Protein AF-A0A0A0AJT0-F1 (afdb_monomer)

Structure (mmCIF, N/CA/C/O backbone):
data_AF-A0A0A0AJT0-F1
#
_entry.id   AF-A0A0A0AJT0-F1
#
loop_
_a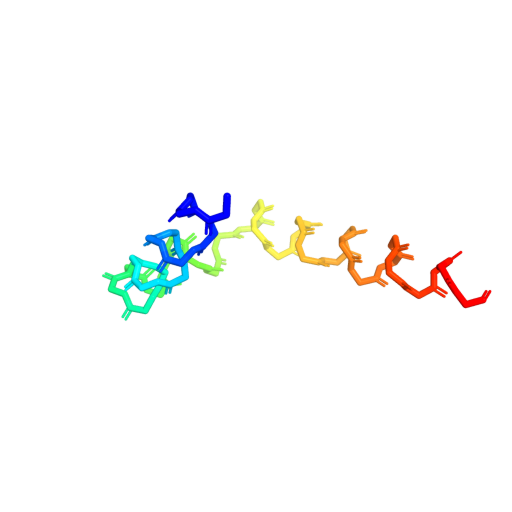tom_site.group_PDB
_atom_site.id
_atom_site.type_symbol
_atom_site.label_atom_id
_atom_site.label_alt_id
_atom_site.label_comp_id
_atom_site.label_asym_id
_atom_site.label_entity_id
_atom_site.label_seq_id
_atom_site.pdbx_PDB_ins_code
_atom_site.Cartn_x
_atom_site.Cartn_y
_atom_site.Cartn_z
_atom_site.occupancy
_atom_site.B_iso_or_equiv
_atom_site.auth_seq_id
_atom_site.auth_comp_id
_atom_site.auth_asym_id
_atom_site.auth_atom_id
_atom_site.pdbx_PDB_model_num
ATOM 1 N N . LYS A 1 1 ? -1.977 -18.149 -9.336 1.00 58.16 1 LYS A N 1
ATOM 2 C CA . LYS A 1 1 ? -2.829 -17.022 -9.814 1.00 58.16 1 LYS A CA 1
ATOM 3 C C . LYS A 1 1 ? -4.151 -16.834 -9.032 1.00 58.16 1 LYS A C 1
ATOM 5 O O . LYS A 1 1 ? -4.777 -15.795 -9.176 1.00 58.16 1 LYS A O 1
ATOM 10 N N . PHE A 1 2 ? -4.558 -17.769 -8.155 1.00 58.75 2 PHE A N 1
ATOM 11 C CA . PHE A 1 2 ? -5.747 -17.631 -7.283 1.00 58.75 2 PHE A CA 1
ATOM 12 C C . PHE A 1 2 ? -5.548 -16.709 -6.063 1.00 58.75 2 PHE A C 1
ATOM 14 O O . PHE A 1 2 ? -6.503 -16.088 -5.597 1.00 58.75 2 PHE A O 1
ATOM 21 N N . PHE A 1 3 ? -4.312 -16.606 -5.563 1.00 58.59 3 PHE A N 1
ATOM 22 C CA . PHE A 1 3 ? -3.971 -15.803 -4.383 1.00 58.59 3 PHE A CA 1
ATOM 23 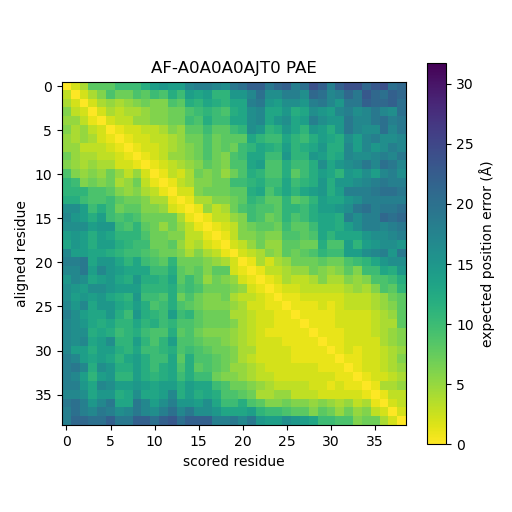C C . PHE A 1 3 ? -4.250 -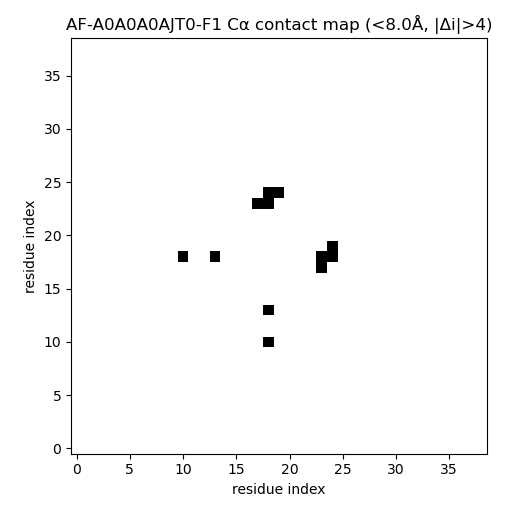14.311 -4.591 1.00 58.59 3 PHE A C 1
ATOM 25 O O . PHE A 1 3 ? -4.939 -13.697 -3.784 1.00 58.59 3 PHE A O 1
ATOM 32 N N . THR A 1 4 ? -3.818 -13.752 -5.721 1.00 65.19 4 THR A N 1
ATOM 33 C CA . THR A 1 4 ? -4.000 -12.331 -6.049 1.00 65.19 4 THR A CA 1
ATOM 34 C C . THR A 1 4 ? -5.480 -11.952 -6.134 1.00 65.19 4 THR A C 1
ATOM 36 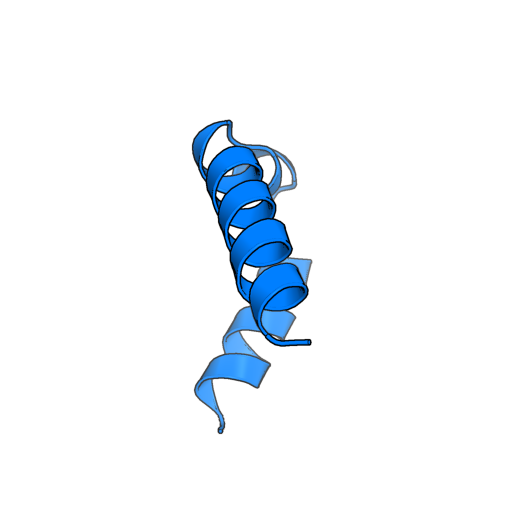O O . THR A 1 4 ? -5.891 -10.935 -5.592 1.00 65.19 4 THR A O 1
ATOM 39 N N . LEU A 1 5 ? -6.318 -12.807 -6.730 1.00 68.62 5 LEU A N 1
ATOM 40 C CA . LEU A 1 5 ? -7.751 -12.535 -6.876 1.00 68.62 5 LEU A CA 1
ATOM 41 C C . LEU A 1 5 ? -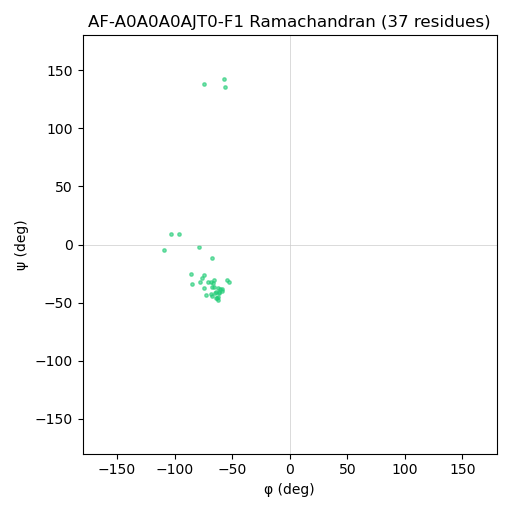8.519 -12.617 -5.552 1.00 68.62 5 LEU A C 1
ATOM 43 O O . LEU A 1 5 ? -9.502 -11.899 -5.386 1.00 68.62 5 LEU A O 1
ATOM 47 N N . ARG A 1 6 ? -8.101 -13.482 -4.616 1.00 68.25 6 ARG A N 1
ATOM 48 C CA . ARG A 1 6 ? -8.681 -13.529 -3.263 1.00 68.25 6 ARG A CA 1
ATOM 49 C C . ARG A 1 6 ? -8.251 -12.327 -2.437 1.00 68.25 6 ARG A C 1
ATOM 51 O O . ARG A 1 6 ? -9.105 -11.721 -1.803 1.00 68.25 6 ARG A O 1
ATOM 58 N N . VAL A 1 7 ? -6.972 -11.961 -2.497 1.00 68.12 7 VAL A N 1
ATOM 59 C CA . VAL A 1 7 ? -6.422 -10.804 -1.781 1.00 68.12 7 VAL A CA 1
ATOM 60 C C . VAL A 1 7 ? -7.083 -9.509 -2.256 1.00 68.12 7 VAL A C 1
ATOM 62 O O . VAL A 1 7 ? -7.568 -8.755 -1.425 1.00 68.12 7 VAL A O 1
ATOM 65 N N . VAL A 1 8 ? -7.241 -9.300 -3.568 1.00 68.50 8 VAL A N 1
ATOM 66 C CA . VAL A 1 8 ? -7.921 -8.112 -4.127 1.00 68.50 8 VAL A CA 1
ATOM 67 C C . VAL A 1 8 ? -9.406 -8.054 -3.741 1.00 68.50 8 VAL A C 1
ATOM 69 O O . VAL A 1 8 ? -9.922 -6.993 -3.387 1.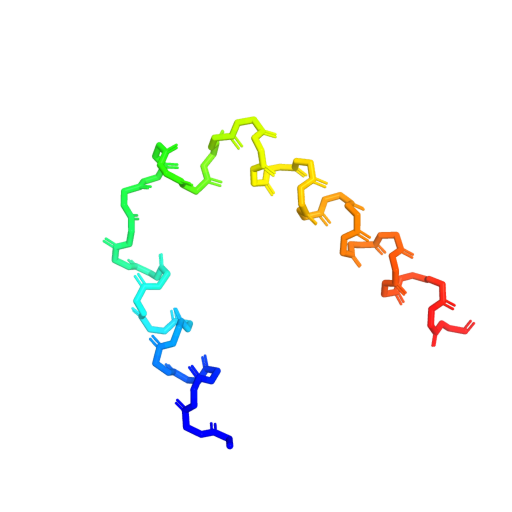00 68.50 8 VAL A O 1
ATOM 72 N N . ARG A 1 9 ? -10.115 -9.193 -3.751 1.00 71.44 9 ARG A N 1
ATOM 73 C CA . ARG A 1 9 ? -11.520 -9.244 -3.300 1.00 71.44 9 ARG A CA 1
ATOM 74 C C . ARG A 1 9 ? -11.667 -8.985 -1.801 1.00 71.44 9 ARG A C 1
ATOM 76 O O . ARG A 1 9 ? -12.679 -8.435 -1.384 1.00 71.44 9 ARG A O 1
ATOM 83 N N . HIS A 1 10 ? -10.683 -9.401 -1.006 1.00 69.62 10 HIS A N 1
ATOM 84 C CA . HIS A 1 10 ? -10.672 -9.181 0.437 1.00 69.62 10 HIS A CA 1
ATOM 85 C C . HIS A 1 10 ? -10.266 -7.747 0.788 1.00 69.62 10 HIS A C 1
ATOM 87 O O . HIS A 1 10 ? -10.817 -7.181 1.723 1.00 69.62 10 HIS A O 1
ATOM 93 N N . TRP A 1 11 ? -9.403 -7.123 -0.018 1.00 72.31 11 TRP A N 1
ATOM 94 C CA . TRP A 1 11 ? -9.006 -5.720 0.123 1.00 72.31 11 TRP A CA 1
ATOM 95 C C . TRP A 1 11 ? -10.192 -4.759 0.040 1.00 72.31 11 TRP A C 1
ATOM 97 O O . TRP A 1 11 ? -10.271 -3.816 0.816 1.00 72.31 11 TRP A O 1
ATOM 107 N N 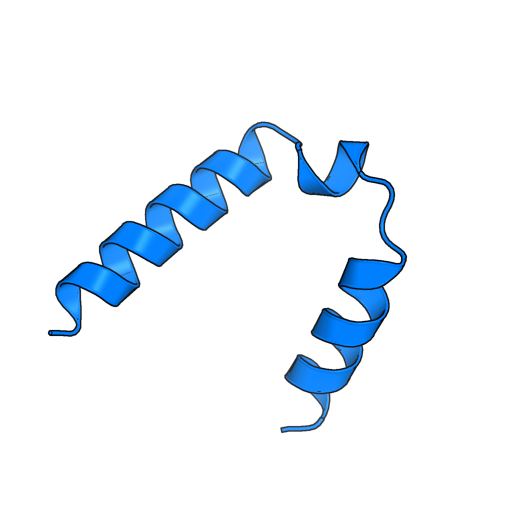. ASN A 1 12 ? -11.161 -5.050 -0.833 1.00 67.19 12 ASN A N 1
ATOM 108 C CA . ASN A 1 12 ? -12.411 -4.289 -0.946 1.00 67.19 12 ASN A CA 1
ATOM 109 C C . ASN A 1 12 ? -13.338 -4.430 0.280 1.00 67.19 12 ASN A C 1
ATOM 111 O O . ASN A 1 12 ? -14.319 -3.703 0.393 1.00 67.19 12 ASN A O 1
ATOM 115 N N . ARG A 1 13 ? -13.057 -5.380 1.183 1.00 77.12 13 ARG A N 1
ATOM 116 C CA . ARG A 1 13 ? -13.787 -5.606 2.441 1.00 77.12 13 ARG A CA 1
ATOM 117 C C . ARG A 1 13 ? -12.981 -5.224 3.683 1.00 77.12 13 ARG A C 1
ATOM 119 O O . ARG A 1 13 ? -13.520 -5.316 4.783 1.00 77.12 13 ARG A O 1
ATOM 126 N N . LEU A 1 14 ? -11.713 -4.838 3.532 1.00 71.31 14 LEU A N 1
ATOM 127 C CA . LEU A 1 14 ? -10.899 -4.425 4.667 1.00 71.31 14 LEU A CA 1
ATOM 128 C C . LEU A 1 14 ? -11.337 -3.030 5.134 1.00 71.31 14 LEU A C 1
ATOM 130 O O . LEU A 1 14 ? -11.593 -2.164 4.293 1.00 71.31 14 LEU A O 1
ATOM 134 N N . PRO A 1 15 ? -11.425 -2.796 6.456 1.00 67.75 15 PRO A N 1
ATOM 135 C CA . PRO A 1 15 ? -11.723 -1.478 6.991 1.00 67.75 15 PRO A CA 1
ATOM 136 C C . PRO A 1 15 ? -10.703 -0.478 6.461 1.00 67.75 15 PRO A C 1
ATOM 138 O O . PRO A 1 15 ? -9.502 -0.754 6.451 1.00 67.75 15 PRO A O 1
ATOM 141 N N . ARG A 1 16 ? -11.181 0.690 6.042 1.00 67.88 16 ARG A N 1
ATOM 142 C CA . ARG A 1 16 ? -10.351 1.749 5.467 1.00 67.88 16 ARG A CA 1
ATOM 143 C C . ARG A 1 16 ? -9.187 2.150 6.386 1.00 67.88 16 ARG A C 1
ATOM 145 O O . ARG A 1 16 ? -8.106 2.404 5.886 1.00 67.88 16 ARG A O 1
ATOM 152 N N . GLU A 1 17 ? -9.356 2.035 7.702 1.00 64.00 17 GLU A N 1
ATOM 153 C CA . GLU A 1 17 ? -8.305 2.203 8.721 1.00 64.00 17 GLU A CA 1
ATOM 154 C C . GLU A 1 17 ? -7.128 1.218 8.593 1.00 64.00 17 GLU A C 1
ATOM 156 O O . GLU A 1 17 ? -5.975 1.593 8.776 1.00 64.00 17 GLU A O 1
ATOM 161 N N . VAL A 1 18 ? -7.395 -0.041 8.230 1.00 62.84 18 VAL A N 1
ATOM 162 C CA . VAL A 1 18 ? -6.352 -1.056 7.983 1.00 62.84 18 VAL A CA 1
ATOM 163 C C . VAL A 1 18 ? -5.656 -0.792 6.642 1.00 62.84 18 VAL A C 1
ATOM 165 O O . VAL A 1 18 ? 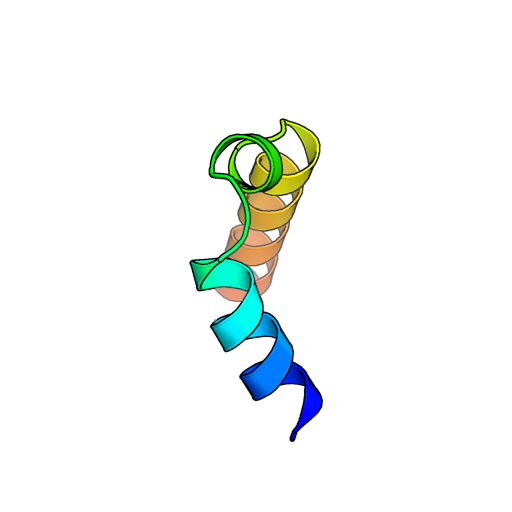-4.498 -1.159 6.450 1.00 62.84 18 VAL A O 1
ATOM 168 N N . VAL A 1 19 ? -6.361 -0.134 5.715 1.00 63.47 19 VAL A N 1
ATOM 169 C CA . VAL A 1 19 ? -5.864 0.251 4.387 1.00 63.47 19 VAL A CA 1
ATOM 170 C C . VAL A 1 19 ? -5.119 1.600 4.403 1.00 63.47 19 VAL A C 1
ATOM 172 O O . VAL A 1 19 ? -4.258 1.824 3.559 1.00 63.47 19 VAL A O 1
ATOM 175 N N . GLU A 1 20 ? -5.415 2.485 5.352 1.00 68.12 20 GLU A N 1
ATOM 176 C CA . GLU A 1 20 ? -4.794 3.810 5.534 1.00 68.12 20 GLU A CA 1
ATOM 177 C C . GLU A 1 20 ? -3.785 3.824 6.696 1.00 68.12 20 GLU A C 1
ATOM 179 O O . GLU A 1 20 ? -3.279 4.879 7.081 1.00 68.12 20 GLU A O 1
ATOM 184 N N . ALA A 1 21 ? -3.451 2.657 7.257 1.00 73.31 21 ALA A N 1
ATOM 185 C CA . ALA A 1 21 ? -2.416 2.558 8.274 1.00 73.31 21 ALA A CA 1
ATOM 186 C C . ALA A 1 21 ? -1.080 3.118 7.735 1.00 73.31 21 ALA A C 1
ATOM 188 O O . ALA A 1 21 ? -0.726 2.846 6.581 1.00 73.31 21 ALA A O 1
ATOM 189 N N . PRO A 1 22 ? -0.280 3.819 8.563 1.00 73.31 22 PRO A N 1
ATOM 190 C CA . PRO A 1 22 ? 0.989 4.416 8.137 1.00 73.31 22 PRO A CA 1
ATOM 191 C C . PRO A 1 22 ? 1.936 3.419 7.452 1.00 73.31 22 PRO A C 1
ATOM 193 O O . PRO A 1 22 ? 2.666 3.771 6.531 1.00 73.31 22 PRO A O 1
ATOM 196 N N . SER A 1 23 ? 1.895 2.148 7.862 1.00 76.50 23 SER A N 1
ATOM 197 C CA . SER A 1 23 ? 2.682 1.068 7.262 1.00 76.50 23 SER A CA 1
ATOM 198 C C . SER A 1 23 ? 2.254 0.717 5.834 1.00 76.50 23 SER A C 1
ATOM 200 O O . SER A 1 23 ? 3.102 0.332 5.030 1.00 76.50 23 SER A O 1
ATOM 202 N N . LEU A 1 24 ? 0.968 0.853 5.497 1.00 76.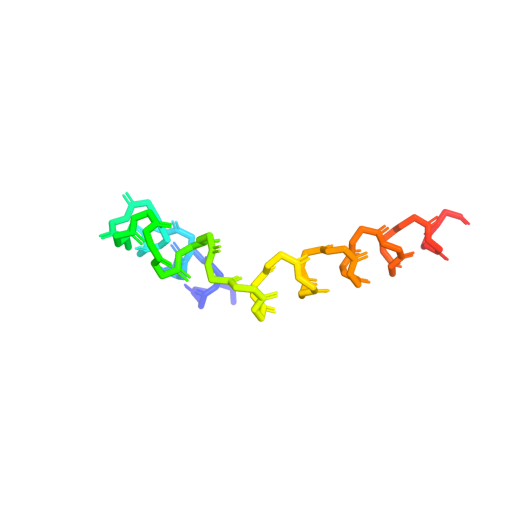50 24 LEU A N 1
ATOM 203 C CA . LEU A 1 24 ? 0.430 0.487 4.191 1.00 76.50 24 LEU A CA 1
ATOM 204 C C . LEU A 1 24 ? 0.599 1.605 3.157 1.00 76.50 24 LEU A C 1
ATOM 206 O O . LEU A 1 24 ? 0.881 1.311 1.998 1.00 76.50 24 LEU A O 1
ATOM 210 N N . GLU A 1 25 ? 0.522 2.869 3.572 1.00 79.44 25 GLU A N 1
ATOM 211 C CA . GLU A 1 25 ? 0.908 4.009 2.727 1.00 79.44 25 GLU A CA 1
ATOM 212 C C . GLU A 1 25 ? 2.408 3.982 2.407 1.00 79.44 25 GLU A C 1
ATOM 214 O O . GLU A 1 25 ? 2.802 4.119 1.250 1.00 79.44 25 GLU A O 1
ATOM 219 N N . VAL A 1 26 ? 3.256 3.663 3.392 1.00 81.19 26 VAL A N 1
ATOM 220 C CA . VAL A 1 26 ? 4.693 3.437 3.155 1.00 81.19 26 VAL A CA 1
ATOM 221 C C . VAL A 1 26 ? 4.924 2.241 2.222 1.00 81.19 26 VAL A C 1
ATOM 223 O O . VAL A 1 26 ? 5.818 2.275 1.374 1.00 81.19 26 VAL A O 1
ATOM 226 N N . PHE A 1 27 ? 4.117 1.184 2.339 1.00 81.44 27 PHE A N 1
ATOM 227 C CA . PHE A 1 27 ? 4.191 0.025 1.451 1.00 81.44 27 PHE A CA 1
ATOM 228 C C . PHE A 1 27 ? 3.757 0.351 0.012 1.00 81.44 27 PHE A C 1
ATOM 230 O O . PHE A 1 27 ? 4.444 -0.057 -0.924 1.00 81.44 27 PHE A O 1
ATOM 237 N N . LYS A 1 28 ? 2.681 1.126 -0.183 1.00 79.62 28 LYS A N 1
ATOM 238 C CA . LYS A 1 28 ? 2.250 1.620 -1.503 1.00 79.62 28 LYS A CA 1
ATOM 239 C C . LYS A 1 28 ? 3.287 2.547 -2.126 1.00 79.62 28 LYS A C 1
ATOM 241 O O . LYS A 1 28 ? 3.642 2.333 -3.274 1.00 79.62 28 LYS A O 1
ATOM 246 N N . ALA A 1 29 ? 3.835 3.498 -1.369 1.00 85.19 29 ALA A N 1
ATOM 247 C CA . ALA A 1 29 ? 4.887 4.390 -1.857 1.00 85.19 29 ALA A CA 1
ATOM 248 C C . ALA A 1 29 ? 6.126 3.606 -2.325 1.00 85.19 29 ALA A C 1
ATOM 250 O O . ALA A 1 29 ? 6.710 3.906 -3.363 1.00 85.19 29 ALA A O 1
ATOM 251 N N . ARG A 1 30 ? 6.506 2.547 -1.597 1.00 83.38 30 ARG A N 1
ATOM 252 C CA . ARG A 1 30 ? 7.588 1.643 -2.016 1.00 83.38 30 ARG A CA 1
ATOM 253 C C . ARG A 1 30 ? 7.237 0.835 -3.266 1.00 83.38 30 ARG A C 1
ATOM 255 O O . ARG A 1 30 ? 8.120 0.608 -4.088 1.00 83.38 30 ARG A O 1
ATOM 262 N N . LEU A 1 31 ? 5.983 0.407 -3.411 1.00 84.69 31 LEU A N 1
ATOM 263 C CA . LEU A 1 31 ? 5.500 -0.282 -4.609 1.00 84.69 31 LEU A CA 1
ATOM 264 C C . LEU A 1 31 ? 5.461 0.635 -5.832 1.00 84.69 31 LEU A C 1
ATOM 266 O O . LEU A 1 31 ? 5.927 0.216 -6.883 1.00 84.69 31 LEU A O 1
ATOM 270 N N . ASP A 1 32 ? 4.975 1.867 -5.699 1.00 84.38 32 ASP A N 1
ATOM 271 C CA . ASP A 1 32 ? 4.953 2.852 -6.787 1.00 84.38 32 ASP A CA 1
ATOM 272 C C . ASP A 1 32 ? 6.367 3.182 -7.262 1.00 84.38 32 ASP A C 1
ATOM 274 O O . ASP A 1 32 ? 6.624 3.213 -8.463 1.00 84.38 32 ASP A O 1
ATOM 278 N N . VAL A 1 33 ? 7.317 3.339 -6.336 1.00 85.75 33 VAL A N 1
ATOM 279 C CA . VAL A 1 33 ? 8.733 3.521 -6.683 1.00 85.75 33 VAL A CA 1
ATOM 280 C C . VAL A 1 33 ? 9.291 2.283 -7.390 1.00 85.75 33 VAL A C 1
ATOM 282 O O . VAL A 1 33 ? 9.958 2.408 -8.413 1.00 85.75 33 VAL A O 1
ATOM 285 N N . ALA A 1 34 ? 9.019 1.077 -6.886 1.00 85.56 34 ALA A N 1
ATOM 286 C CA . ALA A 1 34 ? 9.504 -0.159 -7.501 1.00 85.56 34 ALA A CA 1
ATOM 287 C C . ALA A 1 34 ? 8.902 -0.413 -8.895 1.00 85.56 34 ALA A C 1
ATOM 289 O O . ALA A 1 34 ? 9.604 -0.904 -9.775 1.00 85.56 34 ALA A O 1
ATOM 290 N N . LEU A 1 35 ? 7.628 -0.070 -9.102 1.00 82.06 35 LEU A N 1
ATOM 291 C CA . LEU A 1 35 ? 6.939 -0.183 -10.389 1.00 82.06 35 LEU A CA 1
ATOM 292 C C . LEU A 1 35 ? 7.375 0.912 -11.369 1.00 82.06 35 LEU A C 1
ATOM 294 O O . LEU A 1 35 ? 7.541 0.624 -12.549 1.00 82.06 35 LEU A O 1
ATOM 298 N N . GLY A 1 36 ? 7.617 2.135 -10.890 1.00 78.19 36 GLY A N 1
ATOM 299 C CA . GLY A 1 36 ? 8.173 3.225 -11.695 1.00 78.19 36 GLY A CA 1
ATOM 300 C C . GLY A 1 36 ? 9.611 2.963 -12.151 1.00 78.19 36 GLY A C 1
ATOM 301 O O . GLY A 1 36 ? 9.989 3.369 -13.242 1.00 78.19 36 GLY A O 1
ATOM 302 N N . ASN A 1 37 ? 10.385 2.216 -11.359 1.00 75.12 37 ASN A N 1
ATOM 303 C CA . ASN A 1 37 ? 11.732 1.759 -11.717 1.00 75.12 37 ASN A CA 1
ATOM 304 C C . ASN A 1 37 ? 11.743 0.544 -12.665 1.00 75.12 37 ASN A C 1
ATOM 306 O O . ASN A 1 37 ? 12.818 0.065 -13.019 1.00 75.12 37 ASN A O 1
ATOM 310 N N . LEU A 1 38 ? 10.573 0.009 -13.028 1.00 71.38 38 LEU A N 1
ATOM 311 C CA . LEU A 1 38 ? 10.428 -1.122 -13.948 1.00 71.38 38 LEU A CA 1
ATOM 312 C C . LEU A 1 38 ? 10.143 -0.680 -15.402 1.00 71.38 38 LEU A C 1
ATOM 314 O O . LEU A 1 38 ? 9.813 -1.533 -16.228 1.00 71.38 38 LEU A O 1
ATOM 318 N N . VAL A 1 39 ? 10.246 0.628 -15.690 1.00 57.56 39 VAL A N 1
ATOM 319 C CA . VAL A 1 39 ? 10.202 1.248 -17.033 1.00 57.56 39 VAL A CA 1
ATOM 320 C C . VAL A 1 39 ? 11.593 1.311 -17.648 1.00 57.56 39 VAL A C 1
ATOM 322 O O . VAL A 1 39 ? 12.533 1.724 -16.934 1.00 57.56 39 VAL A O 1
#

Mean predicted aligned error: 9.35 Å

Radius of gyration: 12.05 Å; Cα contacts (8 Å, |Δi|>4): 6; chains: 1; bounding box: 26×22×26 Å

Organism: Charadrius vociferus (NCBI:txid50402)

Solvent-accessible surface area (backbone atoms only — not comparable to full-atom values): 2389 Å² total; per-residue (Å²): 124,67,63,63,60,52,51,56,61,46,55,79,68,50,57,65,68,73,63,64,30,74,69,44,53,55,49,48,54,53,47,53,52,56,56,63,67,71,110

Secondary structure (DSSP, 8-state):
-HHHHHHHHHHTTS-HHHHSSHHHHHHHHHHHHHHHTT-

Foldseek 3Di:
DVVVVVVVVVVVVDPVCVCPPPVNVVVVVVVVVVVVVVD

Sequence (39 aa):
KFFTLRVVRHWNRLPREVVEAPSLEVFKARLDVALGNLV

pLDDT: mean 72.61, std 8.22, range [57.56, 85.75]